Protein AF-A0A3D0ZPQ3-F1 (afdb_monomer)

Secondary structure (DSSP, 8-state):
--HHHHHHHHHHHHHHHHHHHHHHHHHHHHHHHHHHHHHHS--PPPBPHHHHHIIIIIS--HHHHHHHHHHHHHTSSPPBPHHHHHHHHTT-S---HHHHHHHHHHHHHHT-HHHHHHH-TTHHHHHHHHHTT--TT----

Nearest PDB structures (foldseek):
  6een-assembly1_D  TM=3.463E-01  e=1.457E+00  Zea mays
  6een-assembly1_C  TM=3.464E-01  e=1.828E+00  Zea mays
  6een-assembly1_A  TM=3.439E-01  e=2.167E+00  Zea mays
  5l0y-assembly6_F  TM=3.468E-01  e=6.371E+00  Thermochaetoides thermophila DSM 1495
  5l0y-assembly4_D  TM=3.360E-01  e=6.020E+00  Thermochaetoides thermophila DSM 1495

Mean predicted aligned error: 12.78 Å

Sequence (141 aa):
MTNSEVSQKEMAMETWLVALISLLIGSVVGATTTYFFMLKNPKKPPMSYDEYRRIFRDSRNSTLIIGSLKAMGKGDLSYPRWRDVLRLYKNSDAISPIEYYGIWIIARRFKKEKEVLQRFPNCQEIYKRIIKGEPPNKTRE

pLDDT: mean 80.27, std 12.72, range [35.94, 94.75]

Foldseek 3Di:
DDPVVVVVVVVVVVVVVVVVVVVVVVVVVVVVVVVVVCVVCVPDDADDLVRCCVQQPVVPDLCSLVVQLVCCVVVVHHHHDPVSLCVNCVPDPDHFLSSLLSSCSSCVVVVNNVVCCVVPVCSVVSNVCVVVVHDRHDDDD

Radius of gyration: 27.01 Å; Cα contacts (8 Å, |Δi|>4): 89; chains: 1; bounding box: 72×40×64 Å

Organism: NCBI:txid2053526

Structure (mmCIF, N/CA/C/O backbone):
data_AF-A0A3D0ZPQ3-F1
#
_entry.id   AF-A0A3D0ZPQ3-F1
#
loop_
_atom_site.group_PDB
_atom_site.id
_atom_site.type_symbol
_atom_site.label_atom_id
_atom_site.label_alt_id
_atom_site.label_comp_id
_atom_site.label_asym_id
_atom_site.label_entity_id
_atom_site.label_seq_id
_atom_site.pdbx_PDB_ins_code
_atom_site.Cartn_x
_atom_site.Cartn_y
_atom_site.Cartn_z
_atom_site.occupancy
_atom_site.B_iso_or_equiv
_atom_site.auth_seq_id
_atom_site.auth_comp_id
_atom_site.auth_asym_id
_atom_site.auth_atom_id
_atom_site.pdbx_PDB_model_num
ATOM 1 N N . MET A 1 1 ? 52.733 29.069 -42.449 1.00 52.97 1 MET A N 1
ATOM 2 C CA . MET A 1 1 ? 52.077 28.145 -41.503 1.00 52.97 1 MET A CA 1
ATOM 3 C C . MET A 1 1 ? 53.154 27.227 -40.975 1.00 52.97 1 MET A C 1
ATOM 5 O O . MET A 1 1 ? 53.771 26.521 -41.762 1.00 52.97 1 MET A O 1
ATOM 9 N N . THR A 1 2 ? 53.501 27.371 -39.702 1.00 50.69 2 THR A N 1
ATOM 10 C CA . THR A 1 2 ? 54.597 26.629 -39.064 1.00 50.69 2 THR A CA 1
ATOM 11 C C . THR A 1 2 ? 54.122 25.227 -38.681 1.00 50.69 2 THR A C 1
ATOM 13 O O . THR A 1 2 ? 52.954 25.036 -38.347 1.00 50.69 2 THR A O 1
ATOM 16 N N . ASN A 1 3 ? 55.023 24.240 -38.710 1.00 58.81 3 ASN A N 1
ATOM 17 C CA . ASN A 1 3 ? 54.731 22.829 -38.394 1.00 58.81 3 ASN A CA 1
ATOM 18 C C . ASN A 1 3 ? 54.007 22.634 -37.042 1.00 58.81 3 ASN A C 1
ATOM 20 O O . ASN A 1 3 ? 53.276 21.664 -36.856 1.00 58.81 3 ASN A O 1
ATOM 24 N N . SER A 1 4 ? 54.150 23.589 -36.122 1.00 59.31 4 SER A N 1
ATOM 25 C CA . SER A 1 4 ? 53.482 23.634 -34.821 1.00 59.31 4 SER A CA 1
ATOM 26 C C . SER A 1 4 ? 51.955 23.808 -34.906 1.00 59.31 4 SER A C 1
ATOM 28 O O . SER A 1 4 ? 51.232 23.224 -34.104 1.00 59.31 4 SER A O 1
ATOM 30 N N . GLU A 1 5 ? 51.444 24.572 -35.882 1.00 57.09 5 GLU A N 1
ATOM 31 C CA . GLU A 1 5 ? 49.999 24.813 -36.058 1.00 57.09 5 GLU A CA 1
ATOM 32 C C . GLU A 1 5 ? 49.279 23.605 -36.673 1.00 57.09 5 GLU A C 1
ATOM 34 O O . GLU A 1 5 ? 48.112 23.350 -36.371 1.00 57.09 5 GLU A O 1
ATOM 39 N N . VAL A 1 6 ? 49.975 22.851 -37.530 1.00 61.56 6 VAL A N 1
ATOM 40 C CA . VAL A 1 6 ? 49.463 21.606 -38.126 1.00 61.56 6 VAL A CA 1
ATOM 41 C C . VAL A 1 6 ? 49.390 20.514 -37.057 1.00 61.56 6 VAL A C 1
ATOM 43 O O . VAL A 1 6 ? 48.335 19.911 -36.877 1.00 61.56 6 VAL A O 1
ATOM 46 N N . SER A 1 7 ? 50.446 20.367 -36.249 1.00 60.12 7 SER A N 1
ATOM 47 C CA . SER A 1 7 ? 50.496 19.402 -35.143 1.00 60.12 7 SER A CA 1
ATOM 48 C C . SER A 1 7 ? 49.435 19.666 -34.060 1.00 60.12 7 SER A C 1
ATOM 50 O O . SER A 1 7 ? 48.812 18.729 -33.563 1.00 60.12 7 SER A O 1
ATOM 52 N N . GLN A 1 8 ? 49.142 20.932 -33.728 1.00 62.44 8 GLN A N 1
ATOM 53 C CA . GLN A 1 8 ? 48.047 21.259 -32.801 1.00 62.44 8 GLN A CA 1
ATOM 54 C C . GLN A 1 8 ? 46.658 20.912 -33.355 1.00 62.44 8 GLN A C 1
ATOM 56 O O . GLN A 1 8 ? 45.795 20.472 -32.593 1.00 62.44 8 GLN A O 1
ATOM 61 N N . LYS A 1 9 ? 46.424 21.094 -34.661 1.00 64.06 9 LYS A N 1
ATOM 62 C CA . LYS A 1 9 ? 45.147 20.730 -35.297 1.00 64.06 9 LYS A CA 1
ATOM 63 C C . LYS A 1 9 ? 44.952 19.217 -35.367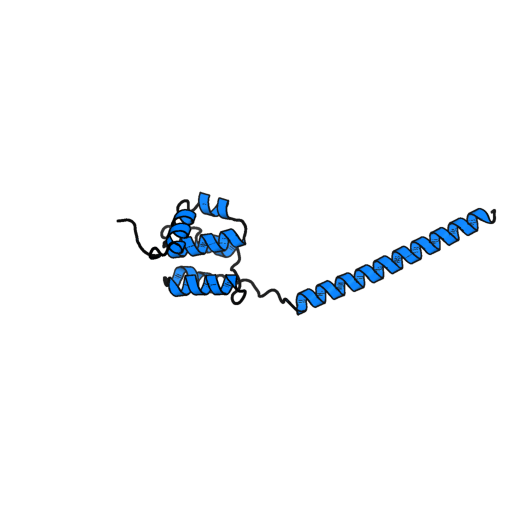 1.00 64.06 9 LYS A C 1
ATOM 65 O 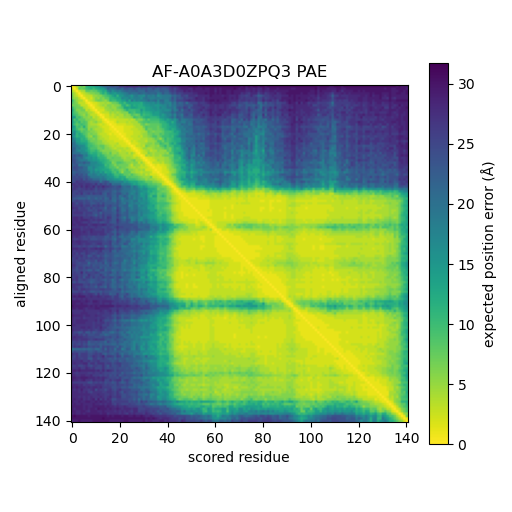O . LYS A 1 9 ? 43.838 18.756 -35.132 1.00 64.06 9 LYS A O 1
ATOM 70 N N . GLU A 1 10 ? 46.015 18.461 -35.626 1.00 65.44 10 GLU A N 1
ATOM 71 C CA . GLU A 1 10 ? 45.988 16.993 -35.634 1.00 65.44 10 GLU A CA 1
ATOM 72 C C . GLU A 1 10 ? 45.709 16.428 -34.235 1.00 65.44 10 GLU A C 1
ATOM 74 O O . GLU A 1 10 ? 44.758 15.666 -34.071 1.00 65.44 10 GLU A O 1
ATOM 79 N N . MET A 1 11 ? 46.415 16.900 -33.198 1.00 65.62 11 MET A N 1
ATOM 80 C CA . MET A 1 11 ? 46.151 16.484 -31.810 1.00 65.62 11 MET A CA 1
ATOM 81 C C . MET A 1 11 ? 44.730 16.840 -31.344 1.00 65.62 11 MET A C 1
ATOM 83 O O . MET A 1 11 ? 44.083 16.067 -30.630 1.00 65.62 11 MET A O 1
ATOM 87 N N . ALA A 1 12 ? 44.208 18.002 -31.754 1.00 70.19 12 ALA A N 1
ATOM 88 C CA . ALA A 1 12 ? 42.832 18.386 -31.453 1.00 70.19 12 ALA A CA 1
ATOM 89 C C . ALA A 1 12 ? 41.822 17.469 -32.165 1.00 70.19 12 ALA A C 1
ATOM 91 O O . ALA A 1 12 ? 40.856 17.027 -31.544 1.00 70.19 12 ALA A O 1
ATOM 92 N N . MET A 1 13 ? 42.052 17.148 -33.442 1.00 74.06 13 MET A N 1
ATOM 93 C CA . MET A 1 13 ? 41.195 16.261 -34.233 1.00 74.06 13 MET A CA 1
ATOM 94 C C . MET A 1 13 ? 41.161 14.835 -33.664 1.00 74.06 13 MET A C 1
ATOM 96 O O . MET A 1 13 ? 40.080 14.257 -33.551 1.00 74.06 13 MET A O 1
ATOM 100 N N . GLU A 1 14 ? 42.302 14.299 -33.223 1.00 73.88 14 GLU A N 1
ATOM 101 C CA . GLU A 1 14 ? 42.376 12.998 -32.546 1.00 73.88 14 GLU A CA 1
ATOM 102 C C . GLU A 1 14 ? 41.619 12.997 -31.212 1.00 73.88 14 GLU A C 1
ATOM 104 O O . GLU A 1 14 ? 40.850 12.077 -30.927 1.00 73.88 14 GLU A O 1
ATOM 109 N N . THR A 1 15 ? 41.754 14.067 -30.423 1.00 76.06 15 THR A N 1
ATOM 110 C CA . THR A 1 15 ? 41.055 14.206 -29.135 1.00 76.06 15 THR A CA 1
ATOM 111 C C . THR A 1 15 ? 39.533 14.236 -29.317 1.00 76.06 15 THR A C 1
ATOM 113 O O . THR A 1 15 ? 38.799 13.567 -28.585 1.00 76.06 15 THR A O 1
ATOM 116 N N . TRP A 1 16 ? 39.042 14.963 -30.326 1.00 77.88 16 TRP A N 1
ATOM 117 C CA . TRP A 1 16 ? 37.616 14.996 -30.658 1.00 77.88 16 TRP A CA 1
ATOM 118 C C . TRP A 1 16 ? 37.102 13.643 -31.151 1.00 77.88 16 TRP A C 1
ATOM 120 O O . TRP A 1 16 ? 36.005 13.237 -30.765 1.00 77.88 16 TRP A O 1
ATOM 130 N N . LEU A 1 17 ? 37.892 12.917 -31.946 1.00 78.69 17 LEU A N 1
ATOM 131 C CA . LEU A 1 17 ? 37.530 11.587 -32.437 1.00 78.69 17 LEU A CA 1
ATOM 132 C C . LEU A 1 17 ? 37.380 10.583 -31.281 1.00 78.69 17 LEU A C 1
ATOM 134 O O . LEU A 1 17 ? 36.388 9.857 -31.209 1.00 78.69 17 LEU A O 1
ATOM 138 N N . VAL A 1 18 ? 38.325 10.588 -30.335 1.00 78.06 18 VAL A N 1
ATOM 139 C CA . VAL A 1 18 ? 38.298 9.722 -29.145 1.00 78.06 18 VAL A CA 1
ATOM 140 C C . VAL A 1 18 ? 37.107 10.050 -28.242 1.00 78.06 18 VAL A C 1
ATOM 142 O O . VAL A 1 18 ? 36.443 9.135 -27.743 1.00 78.06 18 VAL A O 1
ATOM 145 N N . ALA A 1 19 ? 36.778 11.333 -28.067 1.00 74.19 19 ALA A N 1
ATOM 146 C CA . ALA A 1 19 ? 35.599 11.752 -27.311 1.00 74.19 19 ALA A CA 1
ATOM 147 C C . ALA A 1 19 ? 34.297 11.250 -27.959 1.00 74.19 19 ALA A C 1
ATOM 149 O O . ALA A 1 19 ? 33.406 10.755 -27.267 1.00 74.19 19 ALA A O 1
ATOM 150 N N . LEU A 1 20 ? 34.206 11.312 -29.290 1.00 78.25 20 LEU A N 1
ATOM 151 C CA . LEU A 1 20 ? 33.031 10.882 -30.049 1.00 78.25 20 LEU A CA 1
ATOM 152 C C . LEU A 1 20 ? 32.843 9.358 -29.998 1.00 78.25 20 LEU A C 1
ATOM 154 O O . LEU A 1 20 ? 31.734 8.876 -29.765 1.00 78.25 20 LEU A O 1
ATOM 158 N N . ILE A 1 21 ? 33.935 8.597 -30.118 1.00 79.88 21 ILE A N 1
ATOM 159 C CA . ILE A 1 21 ? 33.936 7.134 -29.964 1.00 79.88 21 ILE A CA 1
ATOM 160 C C . ILE A 1 21 ? 33.533 6.741 -28.537 1.00 79.88 21 ILE A C 1
ATOM 162 O O . ILE A 1 21 ? 32.682 5.872 -28.350 1.00 79.88 21 ILE A O 1
ATOM 166 N N . SER A 1 22 ? 34.080 7.416 -27.524 1.00 72.06 22 SER A N 1
ATOM 167 C CA . SER A 1 22 ? 33.750 7.152 -26.116 1.00 72.06 22 SER A CA 1
ATOM 168 C C . SER A 1 22 ? 32.274 7.424 -25.812 1.00 72.06 22 SER A C 1
ATOM 170 O O . SER A 1 22 ? 31.635 6.661 -25.085 1.00 72.06 22 SER A O 1
ATOM 172 N N . LEU A 1 23 ? 31.703 8.472 -26.411 1.00 71.81 23 LEU A N 1
ATOM 173 C CA . LEU A 1 23 ? 30.294 8.826 -26.259 1.00 71.81 23 LEU A CA 1
ATOM 174 C C . LEU A 1 23 ? 29.372 7.800 -26.935 1.00 71.81 23 LEU A C 1
ATOM 176 O O . LEU A 1 23 ? 28.357 7.408 -26.354 1.00 71.81 23 LEU A O 1
ATOM 180 N N . LEU A 1 24 ? 29.748 7.297 -28.114 1.00 74.12 24 LEU A N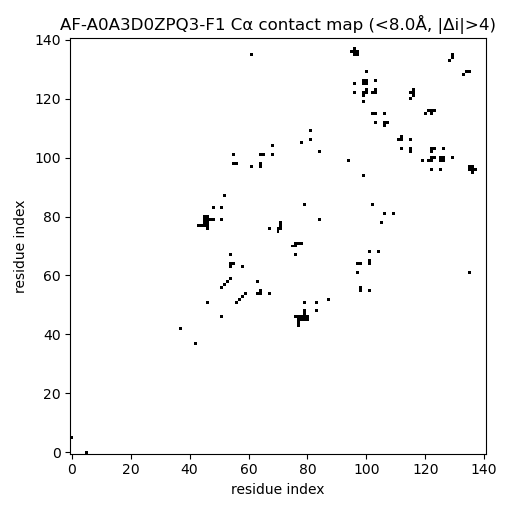 1
ATOM 181 C CA . LEU A 1 24 ? 29.024 6.224 -28.802 1.00 74.12 24 LEU A CA 1
ATOM 182 C C . LEU A 1 24 ? 29.062 4.910 -28.010 1.00 74.12 24 LEU A C 1
ATOM 184 O O . LEU A 1 24 ? 28.017 4.294 -27.801 1.00 74.12 24 LEU A O 1
ATOM 188 N N . ILE A 1 25 ? 30.230 4.515 -27.496 1.00 76.06 25 ILE A N 1
ATOM 189 C CA . ILE A 1 25 ? 30.371 3.308 -26.667 1.00 76.06 25 ILE A CA 1
ATOM 190 C C . ILE A 1 25 ? 29.554 3.449 -25.376 1.00 76.06 25 ILE A C 1
ATOM 192 O O . ILE A 1 25 ? 28.788 2.547 -25.035 1.00 76.06 25 ILE A O 1
ATOM 196 N N . GLY A 1 26 ? 29.637 4.595 -24.692 1.00 68.56 26 GLY A N 1
ATOM 197 C CA . GLY A 1 26 ? 28.839 4.874 -23.494 1.00 68.56 26 GLY A CA 1
ATOM 198 C C . GLY A 1 26 ? 27.329 4.806 -23.750 1.00 68.56 26 GLY A C 1
ATOM 199 O O . GLY A 1 26 ? 26.586 4.250 -22.939 1.00 68.56 26 GLY A O 1
ATOM 200 N N . SER A 1 27 ? 26.879 5.287 -24.911 1.00 68.00 27 SER A N 1
ATOM 201 C CA . SER A 1 27 ? 25.472 5.229 -25.330 1.00 68.00 27 SER A CA 1
ATOM 202 C C . SER A 1 27 ? 24.995 3.792 -25.558 1.00 68.00 27 SER A C 1
ATOM 204 O O . SER A 1 27 ? 23.925 3.408 -25.083 1.00 68.00 27 SER A O 1
ATOM 206 N N . VAL A 1 28 ? 25.803 2.971 -26.236 1.00 75.38 28 VAL A N 1
ATOM 207 C CA . VAL A 1 28 ? 25.483 1.560 -26.508 1.00 75.38 28 VAL A CA 1
ATOM 208 C C . VAL A 1 28 ? 25.457 0.742 -25.217 1.00 75.38 28 VAL A C 1
ATOM 210 O O . VAL A 1 28 ? 24.519 -0.031 -25.001 1.00 75.38 28 VAL A O 1
ATOM 213 N N . VAL A 1 29 ? 26.435 0.942 -24.327 1.00 75.06 29 VAL A N 1
ATOM 214 C CA . VAL A 1 29 ? 26.502 0.260 -23.023 1.00 75.06 29 VAL A CA 1
ATOM 215 C C . VAL A 1 29 ? 25.337 0.680 -22.119 1.00 75.06 29 VAL A C 1
ATOM 217 O O . VAL A 1 29 ? 24.708 -0.177 -21.497 1.00 75.06 29 VAL A O 1
ATOM 220 N N . GLY A 1 30 ? 24.989 1.971 -22.083 1.00 68.25 30 GLY A N 1
ATOM 221 C CA . GLY A 1 30 ? 23.840 2.491 -21.331 1.00 68.25 30 GLY A CA 1
ATOM 222 C C . GLY A 1 30 ? 22.494 1.959 -21.838 1.00 68.25 30 GLY A C 1
ATOM 223 O O . GLY A 1 30 ? 21.622 1.589 -21.045 1.00 68.25 30 GLY A O 1
ATOM 224 N N . ALA A 1 31 ? 22.329 1.853 -23.159 1.00 70.94 31 ALA A N 1
ATOM 225 C CA . ALA A 1 31 ? 21.120 1.308 -23.773 1.00 70.94 31 ALA A CA 1
ATOM 226 C C . ALA A 1 31 ? 20.969 -0.198 -23.505 1.00 70.94 31 ALA A C 1
ATOM 228 O O . ALA A 1 31 ? 19.891 -0.647 -23.109 1.00 70.94 31 ALA A O 1
ATOM 229 N N . THR A 1 32 ? 22.046 -0.978 -23.643 1.00 69.00 32 THR A N 1
ATOM 230 C CA . THR A 1 32 ? 22.015 -2.425 -23.363 1.00 69.00 32 THR A CA 1
ATOM 231 C C . THR A 1 32 ? 21.780 -2.725 -21.887 1.00 69.00 32 THR A C 1
ATOM 233 O O . THR A 1 32 ? 20.943 -3.571 -21.578 1.00 69.00 32 THR A O 1
ATOM 236 N N . THR A 1 33 ? 22.426 -2.018 -20.955 1.00 67.94 33 THR A N 1
ATOM 237 C CA . THR A 1 33 ? 22.156 -2.203 -19.514 1.00 67.94 33 THR A CA 1
ATOM 238 C C . THR A 1 33 ? 20.719 -1.843 -19.141 1.00 67.94 33 THR A C 1
ATOM 240 O O . THR A 1 33 ? 20.076 -2.600 -18.413 1.00 67.94 33 THR A O 1
ATOM 243 N N . THR A 1 34 ? 20.173 -0.752 -19.686 1.00 68.88 34 THR A N 1
ATOM 244 C CA . THR A 1 34 ? 18.766 -0.368 -19.471 1.00 68.88 34 THR A CA 1
ATOM 245 C C . THR A 1 34 ? 17.803 -1.417 -20.033 1.00 68.88 34 THR A C 1
ATOM 247 O O . THR A 1 34 ? 16.842 -1.797 -19.362 1.00 68.88 34 THR A O 1
ATOM 250 N N . TYR A 1 35 ? 18.084 -1.941 -21.229 1.00 70.38 35 TYR A N 1
ATOM 251 C CA . TYR A 1 35 ? 17.287 -2.985 -21.872 1.00 70.38 35 TYR A CA 1
ATOM 252 C C . TYR A 1 35 ? 17.318 -4.307 -21.090 1.00 70.38 35 TYR A C 1
ATOM 254 O O . TYR A 1 35 ? 16.268 -4.873 -20.788 1.00 70.38 35 TYR A O 1
ATOM 262 N N . PHE A 1 36 ? 18.500 -4.765 -20.664 1.00 66.81 36 PHE A N 1
ATOM 263 C CA . PHE A 1 36 ? 18.634 -5.954 -19.815 1.00 66.81 36 PHE A CA 1
ATOM 264 C C . PHE A 1 36 ? 17.950 -5.780 -18.456 1.00 66.81 36 PHE A C 1
ATOM 266 O O . PHE A 1 36 ? 17.350 -6.727 -17.946 1.00 66.81 36 PHE A O 1
ATOM 273 N N . PHE A 1 37 ? 17.997 -4.581 -17.874 1.00 65.06 37 PHE A N 1
ATOM 274 C CA . PHE A 1 37 ? 17.291 -4.277 -16.634 1.00 65.06 37 PHE A CA 1
ATOM 275 C C . PHE A 1 37 ? 15.767 -4.329 -16.818 1.00 65.06 37 PHE A C 1
ATOM 277 O O . PHE A 1 37 ? 15.071 -4.912 -15.988 1.00 65.06 37 PHE A O 1
ATOM 284 N N . MET A 1 38 ? 15.248 -3.783 -17.922 1.00 63.75 38 MET A N 1
ATOM 285 C CA . MET A 1 38 ? 13.825 -3.858 -18.268 1.00 63.75 38 MET A CA 1
ATOM 286 C C . MET A 1 38 ? 13.356 -5.289 -18.563 1.00 63.75 38 MET A C 1
ATOM 288 O O . MET A 1 38 ? 12.255 -5.648 -18.155 1.00 63.75 38 MET A O 1
ATOM 292 N N . LEU A 1 39 ? 14.183 -6.113 -19.217 1.00 66.94 39 LEU A N 1
ATOM 293 C CA . LEU A 1 39 ? 13.873 -7.520 -19.495 1.00 66.94 39 LEU A CA 1
ATOM 294 C C . LEU A 1 39 ? 13.915 -8.402 -18.243 1.00 66.94 39 LEU A C 1
ATOM 296 O O . LEU A 1 39 ? 13.071 -9.280 -18.091 1.00 66.94 39 LEU A O 1
ATOM 300 N N . LYS A 1 40 ? 14.885 -8.188 -17.342 1.00 58.22 40 LYS A N 1
ATOM 301 C CA . LYS A 1 40 ? 14.995 -8.970 -16.098 1.00 58.22 40 LYS A CA 1
ATOM 302 C C . LYS A 1 40 ? 13.982 -8.549 -15.035 1.00 58.22 40 LYS A C 1
ATOM 304 O O . LYS A 1 40 ? 13.574 -9.383 -14.237 1.00 58.22 40 LYS A O 1
ATOM 309 N N . ASN A 1 41 ? 13.567 -7.282 -15.033 1.00 55.41 41 ASN A N 1
ATOM 310 C CA . ASN A 1 41 ? 12.565 -6.740 -14.119 1.00 55.41 41 ASN A CA 1
ATOM 311 C C . ASN A 1 41 ? 11.459 -6.024 -14.904 1.00 55.41 41 ASN A C 1
ATOM 313 O O . ASN A 1 41 ? 11.368 -4.789 -14.842 1.00 55.41 41 ASN A O 1
ATOM 317 N N . PRO A 1 42 ? 10.598 -6.762 -15.632 1.00 57.38 42 PRO A N 1
ATOM 318 C CA . PRO A 1 42 ? 9.430 -6.154 -16.242 1.00 57.38 42 PRO A CA 1
ATOM 319 C C . PRO A 1 42 ? 8.614 -5.519 -15.117 1.00 57.38 42 PRO A C 1
ATOM 321 O O . PRO A 1 42 ? 8.161 -6.195 -14.190 1.00 57.38 42 PRO A O 1
ATOM 324 N N . LYS A 1 43 ? 8.472 -4.189 -15.150 1.00 64.38 43 LYS A N 1
ATOM 325 C CA . LYS A 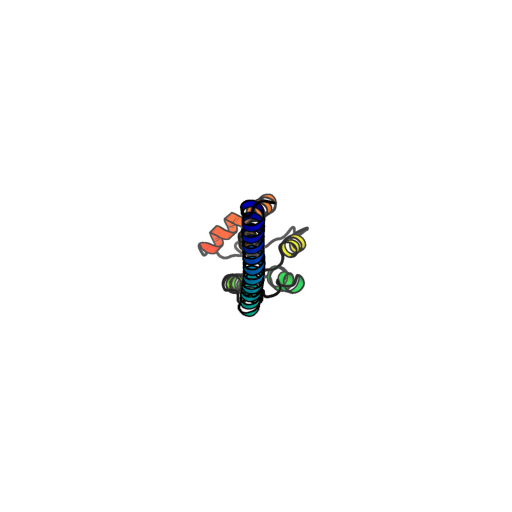1 43 ? 7.632 -3.474 -14.189 1.00 64.38 43 LYS A CA 1
ATOM 326 C C . LYS A 1 43 ? 6.216 -4.008 -14.362 1.00 64.38 43 LYS A C 1
ATOM 328 O O . LYS A 1 43 ? 5.549 -3.649 -15.332 1.00 64.38 43 LYS A O 1
ATOM 333 N N . LYS A 1 44 ? 5.763 -4.866 -13.439 1.00 70.75 44 LYS A N 1
ATOM 334 C CA . LYS A 1 44 ? 4.365 -5.298 -13.405 1.00 70.75 44 LYS A CA 1
ATOM 335 C C . LYS A 1 44 ? 3.492 -4.038 -13.442 1.00 70.75 44 LYS A C 1
ATOM 337 O O . LYS A 1 44 ? 3.793 -3.078 -12.719 1.00 70.75 44 LYS A O 1
ATOM 342 N N . PRO A 1 45 ? 2.448 -4.000 -14.285 1.00 81.38 45 PRO A N 1
ATOM 343 C CA . PRO A 1 45 ? 1.557 -2.855 -14.320 1.00 81.38 45 PRO A CA 1
ATOM 344 C C . PRO A 1 45 ? 0.959 -2.636 -12.922 1.00 81.38 45 PRO A C 1
ATOM 346 O O . PRO A 1 45 ? 0.776 -3.605 -12.175 1.00 81.38 45 PRO A O 1
ATOM 349 N N . PRO A 1 46 ? 0.687 -1.380 -12.529 1.00 87.88 46 PRO A N 1
ATOM 350 C CA . PRO A 1 46 ? 0.018 -1.107 -11.266 1.00 87.88 46 PRO A CA 1
ATOM 351 C C . PRO A 1 46 ? -1.353 -1.786 -11.244 1.00 87.88 46 PRO A C 1
ATOM 353 O O . PRO A 1 46 ? -1.998 -1.918 -12.286 1.00 87.88 46 PRO A O 1
ATOM 356 N N . MET A 1 47 ? -1.792 -2.178 -10.050 1.00 93.06 47 MET A N 1
ATOM 357 C CA . MET A 1 47 ? -3.122 -2.749 -9.837 1.00 93.06 47 MET A CA 1
ATOM 358 C C . MET A 1 47 ? -4.203 -1.791 -10.356 1.00 93.06 47 MET A C 1
ATOM 360 O O . MET A 1 47 ? -4.097 -0.572 -10.181 1.00 93.06 47 MET A O 1
ATOM 364 N N . SER A 1 48 ? -5.235 -2.348 -10.994 1.00 93.81 48 SER A N 1
ATOM 365 C CA . SER A 1 48 ? -6.360 -1.565 -11.514 1.00 93.81 48 SER A CA 1
ATOM 366 C C . SER A 1 48 ? -7.216 -0.978 -10.384 1.00 93.81 48 SER A C 1
ATOM 368 O O . SER A 1 48 ? -7.249 -1.503 -9.270 1.00 93.81 48 SER A O 1
ATOM 370 N N . TYR A 1 49 ? -7.943 0.107 -10.670 1.00 93.31 49 TYR A N 1
ATOM 371 C CA . TYR A 1 49 ? -8.858 0.712 -9.696 1.00 93.31 49 TYR A CA 1
ATOM 372 C C . TYR A 1 49 ? -9.937 -0.274 -9.226 1.00 93.31 49 TYR A C 1
ATOM 374 O O . TYR A 1 49 ? -10.218 -0.334 -8.030 1.00 93.31 49 TYR A O 1
ATOM 382 N N . ASP A 1 50 ? -10.508 -1.062 -10.139 1.00 94.75 50 ASP A N 1
ATOM 383 C CA . ASP A 1 50 ? -11.593 -1.995 -9.820 1.00 94.75 50 ASP A CA 1
ATOM 384 C C . ASP A 1 50 ? -11.100 -3.156 -8.956 1.00 94.75 50 ASP A C 1
ATOM 386 O O . ASP A 1 50 ? -11.748 -3.527 -7.979 1.00 94.75 50 ASP A O 1
ATOM 390 N N . GLU A 1 51 ? -9.910 -3.684 -9.247 1.00 93.88 51 GLU A N 1
ATOM 391 C CA . GLU A 1 51 ? -9.285 -4.714 -8.418 1.00 93.88 51 GLU A CA 1
ATOM 392 C C . GLU A 1 51 ? -8.953 -4.187 -7.019 1.00 93.88 51 GLU A C 1
ATOM 394 O O . GLU A 1 51 ? -9.246 -4.846 -6.018 1.00 93.88 51 GLU A O 1
ATOM 399 N N . TYR A 1 52 ? -8.407 -2.972 -6.944 1.00 94.06 52 TYR A N 1
ATOM 400 C CA . TYR A 1 52 ? -8.115 -2.313 -5.680 1.00 94.06 52 TYR A CA 1
ATOM 401 C C . TYR A 1 52 ? -9.383 -2.084 -4.851 1.00 94.06 52 TYR A C 1
ATOM 403 O O . TYR A 1 52 ? -9.433 -2.460 -3.679 1.00 94.06 52 TYR A O 1
ATOM 411 N N . ARG A 1 53 ? -10.435 -1.529 -5.462 1.00 93.62 53 ARG A N 1
ATOM 412 C CA . ARG A 1 53 ? -11.739 -1.332 -4.822 1.00 93.62 53 ARG A CA 1
ATOM 413 C C . ARG A 1 53 ? -12.315 -2.660 -4.329 1.00 93.62 53 ARG A C 1
ATOM 415 O O . ARG A 1 53 ? -12.725 -2.745 -3.174 1.00 93.62 53 ARG A O 1
ATOM 422 N N . ARG A 1 54 ? -12.284 -3.705 -5.159 1.00 94.25 54 ARG A N 1
ATOM 423 C CA . ARG A 1 54 ? -12.792 -5.033 -4.803 1.00 94.25 54 ARG A CA 1
ATOM 424 C C . ARG A 1 54 ? -12.099 -5.588 -3.558 1.00 94.25 54 ARG A C 1
ATOM 426 O O . ARG A 1 54 ? -12.767 -6.076 -2.652 1.00 94.25 54 ARG A O 1
ATOM 433 N N . ILE A 1 55 ? -10.769 -5.507 -3.503 1.00 92.88 55 ILE A N 1
ATOM 434 C CA . ILE A 1 55 ? -9.976 -6.046 -2.390 1.00 92.88 55 ILE A CA 1
ATOM 435 C C . ILE A 1 55 ? -10.159 -5.210 -1.122 1.00 92.88 55 ILE A C 1
ATOM 437 O O . ILE A 1 55 ? -10.425 -5.772 -0.063 1.00 92.88 55 ILE A O 1
ATOM 441 N N . PHE A 1 56 ? -10.010 -3.888 -1.215 1.00 91.31 56 PHE A N 1
ATOM 442 C CA . PHE A 1 56 ? -9.875 -3.027 -0.038 1.00 91.31 56 PHE A CA 1
ATOM 443 C C . PHE A 1 56 ? -11.194 -2.437 0.461 1.00 91.31 56 PHE A C 1
ATOM 445 O O . PHE A 1 56 ? -11.286 -2.142 1.643 1.00 91.31 56 PHE A O 1
ATOM 452 N N . ARG A 1 57 ? -12.215 -2.295 -0.393 1.00 88.06 57 ARG A N 1
ATOM 453 C CA . ARG A 1 57 ? -13.516 -1.701 -0.035 1.00 88.06 57 ARG A CA 1
ATOM 454 C C . ARG A 1 57 ? -14.622 -2.747 0.013 1.00 88.06 57 ARG A C 1
ATOM 456 O O . ARG A 1 57 ? -15.291 -2.909 1.030 1.00 88.06 57 ARG A O 1
ATOM 463 N N . ASP A 1 58 ? -14.813 -3.454 -1.097 1.00 89.00 58 ASP A N 1
ATOM 464 C CA . ASP A 1 58 ? -16.020 -4.258 -1.295 1.00 89.00 58 ASP A CA 1
ATOM 465 C C . ASP A 1 58 ? -15.933 -5.607 -0.559 1.00 89.00 58 ASP A C 1
ATOM 467 O O . ASP A 1 58 ? -16.947 -6.106 -0.078 1.00 89.00 58 ASP A O 1
ATOM 471 N N . SER A 1 59 ? -14.729 -6.177 -0.403 1.00 83.12 59 SER A N 1
ATOM 472 C CA . SER A 1 59 ? -14.551 -7.480 0.256 1.00 83.12 59 SER A CA 1
ATOM 473 C C . SER A 1 59 ? -14.904 -7.481 1.744 1.00 83.12 59 SER A C 1
ATOM 475 O O . SER A 1 59 ? -15.281 -8.526 2.272 1.00 83.12 59 SER A O 1
ATOM 477 N N . ARG A 1 60 ? -14.703 -6.342 2.431 1.00 79.00 60 ARG A N 1
ATOM 478 C CA . ARG A 1 60 ? -14.762 -6.186 3.901 1.00 79.00 60 ARG A CA 1
ATOM 479 C C . ARG A 1 60 ? -14.032 -7.293 4.686 1.00 79.00 60 ARG A C 1
ATOM 481 O O . ARG A 1 60 ? -14.299 -7.504 5.867 1.00 79.00 60 ARG A O 1
ATOM 488 N N . ASN A 1 61 ? -13.110 -8.007 4.039 1.00 85.44 61 ASN A N 1
ATOM 489 C CA . ASN A 1 61 ? -12.473 -9.200 4.573 1.00 85.44 61 ASN A CA 1
ATOM 490 C C . ASN A 1 61 ? -11.042 -8.865 4.986 1.00 85.44 61 ASN A C 1
ATOM 492 O O . ASN A 1 61 ? -10.158 -8.669 4.147 1.00 85.44 61 ASN A O 1
ATOM 496 N N . SER A 1 62 ? -10.805 -8.840 6.297 1.00 86.44 62 SER A N 1
ATOM 497 C CA . SER A 1 62 ? -9.505 -8.455 6.837 1.00 86.44 62 SER A CA 1
ATOM 498 C C . SER A 1 62 ? -8.377 -9.397 6.423 1.00 86.44 62 SER A C 1
ATOM 500 O O . SER A 1 62 ? -7.269 -8.937 6.154 1.00 86.44 62 SER A O 1
ATOM 502 N N . THR A 1 63 ? -8.656 -10.695 6.289 1.00 89.19 63 THR A N 1
ATOM 503 C CA . THR A 1 63 ? -7.680 -11.692 5.824 1.00 89.19 63 THR A CA 1
ATOM 504 C C . THR A 1 63 ? -7.271 -11.428 4.380 1.00 89.19 63 THR A C 1
ATOM 506 O O . THR A 1 63 ? -6.083 -11.485 4.062 1.00 89.19 63 THR A O 1
ATOM 509 N N . LEU A 1 64 ? -8.228 -11.080 3.512 1.00 91.62 64 LEU A N 1
ATOM 510 C CA . LEU A 1 64 ? -7.940 -10.751 2.115 1.00 91.62 64 LEU A CA 1
ATOM 511 C C . LEU A 1 64 ? -7.097 -9.477 2.003 1.00 91.62 64 LEU A C 1
ATOM 513 O O . LEU A 1 64 ? -6.133 -9.452 1.237 1.00 91.62 64 LEU A O 1
ATOM 517 N N . ILE A 1 65 ? -7.420 -8.441 2.781 1.00 91.75 65 ILE A N 1
ATOM 518 C CA . ILE A 1 65 ? -6.667 -7.180 2.781 1.00 91.75 65 ILE A CA 1
ATOM 519 C C . ILE A 1 65 ? -5.232 -7.411 3.271 1.00 91.75 65 ILE A C 1
ATOM 521 O O . ILE A 1 65 ? -4.281 -7.029 2.589 1.00 91.75 65 ILE A O 1
ATOM 525 N N . ILE A 1 66 ? -5.053 -8.094 4.407 1.00 90.50 66 ILE A N 1
ATOM 526 C CA . ILE A 1 66 ? -3.724 -8.409 4.959 1.00 90.50 66 ILE A CA 1
ATOM 527 C C . ILE A 1 66 ? -2.929 -9.287 3.988 1.00 90.50 66 ILE A C 1
ATOM 529 O O . ILE A 1 66 ? -1.759 -9.007 3.719 1.00 90.50 66 ILE A O 1
ATOM 533 N N . GLY A 1 67 ? -3.557 -10.328 3.433 1.00 92.31 67 GLY A N 1
ATOM 534 C CA . GLY A 1 67 ? -2.937 -11.221 2.458 1.00 92.31 67 GLY A CA 1
ATOM 535 C C . GLY A 1 67 ? -2.466 -10.474 1.211 1.00 92.31 67 GLY A C 1
ATOM 536 O O . GLY A 1 67 ? -1.322 -10.640 0.789 1.00 92.31 67 GLY A O 1
ATOM 537 N N . SER A 1 68 ? -3.304 -9.578 0.686 1.00 94.19 68 SER A N 1
ATOM 538 C CA . SER A 1 68 ? -2.979 -8.748 -0.479 1.00 94.19 68 SER A CA 1
ATOM 539 C C . SER A 1 68 ? -1.829 -7.784 -0.187 1.00 94.19 68 SER A C 1
ATOM 541 O O . SER A 1 68 ? -0.893 -7.687 -0.975 1.00 94.19 68 SER A O 1
ATOM 543 N N . LEU A 1 69 ? -1.829 -7.123 0.975 1.00 92.88 69 LEU A N 1
ATOM 544 C CA . LEU A 1 69 ? -0.735 -6.238 1.399 1.00 92.88 69 LEU A CA 1
ATOM 545 C C . LEU A 1 69 ? 0.589 -6.998 1.575 1.00 92.88 69 LEU A C 1
ATOM 547 O O . LEU A 1 69 ? 1.647 -6.494 1.196 1.00 92.88 69 LEU A O 1
ATOM 551 N N . LYS A 1 70 ? 0.543 -8.230 2.100 1.00 91.94 70 LYS A N 1
ATOM 552 C CA . LYS A 1 70 ? 1.722 -9.102 2.223 1.00 91.94 70 LYS A CA 1
ATOM 553 C C . LYS A 1 70 ? 2.255 -9.521 0.851 1.00 91.94 70 LYS A C 1
ATOM 555 O O . LYS A 1 70 ? 3.464 -9.472 0.640 1.00 91.94 70 LYS A O 1
ATOM 560 N N . ALA A 1 71 ? 1.372 -9.889 -0.078 1.00 92.12 71 ALA A N 1
ATOM 561 C CA . ALA A 1 71 ? 1.735 -10.204 -1.460 1.00 92.12 71 ALA A CA 1
ATOM 562 C C . ALA A 1 71 ? 2.351 -8.989 -2.179 1.00 92.12 71 ALA A C 1
ATOM 564 O O . ALA A 1 71 ? 3.331 -9.135 -2.908 1.00 92.12 71 ALA A O 1
ATOM 565 N N . MET A 1 72 ? 1.848 -7.777 -1.915 1.00 92.06 72 MET A N 1
ATOM 566 C CA . MET A 1 72 ? 2.446 -6.539 -2.428 1.00 92.06 72 MET A CA 1
ATOM 567 C C . MET A 1 72 ? 3.859 -6.303 -1.890 1.00 92.06 72 MET A C 1
ATOM 569 O O . MET A 1 72 ? 4.763 -5.974 -2.656 1.00 92.06 72 MET A O 1
ATOM 573 N N . GLY A 1 73 ? 4.076 -6.515 -0.588 1.00 88.56 73 GLY A N 1
ATOM 574 C CA . GLY A 1 73 ? 5.400 -6.389 0.029 1.00 88.56 73 GLY A CA 1
ATOM 575 C C . GLY A 1 73 ? 6.431 -7.386 -0.515 1.00 88.56 73 GLY A C 1
ATOM 576 O O . GLY A 1 73 ? 7.616 -7.068 -0.555 1.00 88.56 73 GLY A O 1
ATOM 577 N N . LYS A 1 74 ? 5.982 -8.563 -0.971 1.00 89.50 74 LYS A N 1
ATOM 578 C CA . LYS A 1 74 ? 6.819 -9.584 -1.627 1.00 89.50 74 LYS A CA 1
ATOM 579 C C . LYS A 1 74 ? 7.044 -9.345 -3.124 1.00 89.50 74 LYS A C 1
ATOM 581 O O . LYS A 1 74 ? 7.903 -9.989 -3.712 1.00 89.50 74 LYS A O 1
ATOM 586 N N . GLY A 1 75 ? 6.288 -8.436 -3.743 1.00 86.50 75 GLY A N 1
ATOM 587 C CA . GLY A 1 75 ? 6.312 -8.211 -5.193 1.00 86.50 75 GLY A CA 1
ATOM 588 C C . GLY A 1 75 ? 5.461 -9.197 -6.007 1.00 86.50 75 GLY A C 1
ATOM 589 O O . GLY A 1 75 ? 5.465 -9.147 -7.242 1.00 86.50 75 GLY A O 1
ATOM 590 N N . ASP A 1 76 ? 4.692 -10.063 -5.345 1.00 88.06 76 ASP A N 1
ATOM 591 C CA . ASP A 1 76 ? 3.766 -10.996 -5.995 1.00 88.06 76 ASP A CA 1
ATOM 592 C C . ASP A 1 76 ? 2.583 -10.236 -6.610 1.00 88.06 76 ASP A C 1
ATOM 594 O O . ASP A 1 76 ? 2.194 -10.506 -7.749 1.00 88.06 76 ASP A O 1
ATOM 598 N N . LEU A 1 77 ? 2.099 -9.211 -5.899 1.00 90.25 77 LEU A N 1
ATOM 599 C CA . LEU A 1 77 ? 0.994 -8.341 -6.299 1.00 90.25 77 LEU A CA 1
ATOM 600 C C . LEU A 1 77 ? 1.474 -6.897 -6.505 1.00 90.25 77 LEU A C 1
ATOM 602 O O . LEU A 1 77 ? 2.285 -6.381 -5.739 1.00 90.25 77 LEU A O 1
ATOM 606 N N . SER A 1 78 ? 0.971 -6.214 -7.530 1.00 91.19 78 SER A N 1
ATOM 607 C CA . SER A 1 78 ? 1.310 -4.805 -7.757 1.00 91.19 78 SER A CA 1
ATOM 608 C C . SER A 1 78 ? 0.585 -3.881 -6.781 1.00 91.19 78 SER A C 1
ATOM 610 O O . SER A 1 78 ? -0.577 -4.097 -6.444 1.00 91.19 78 SER A O 1
ATOM 612 N N . TYR A 1 79 ? 1.235 -2.784 -6.392 1.00 92.50 79 TYR A N 1
ATOM 613 C CA . TYR A 1 79 ? 0.554 -1.693 -5.692 1.00 92.50 79 TYR A CA 1
ATOM 614 C C . TYR A 1 79 ? -0.421 -0.955 -6.635 1.00 92.50 79 TYR A C 1
ATOM 616 O O . TYR A 1 79 ? -0.149 -0.856 -7.840 1.00 92.50 79 TYR A O 1
ATOM 624 N N . PRO A 1 80 ? -1.527 -0.392 -6.114 1.00 93.81 80 PRO A N 1
ATOM 625 C CA . PRO A 1 80 ? -2.380 0.520 -6.874 1.00 93.81 80 PRO A CA 1
ATOM 626 C C . PRO A 1 80 ? -1.668 1.856 -7.115 1.00 93.81 80 PRO A C 1
ATOM 628 O O . PRO A 1 80 ? -0.687 2.191 -6.445 1.00 93.81 80 PRO A O 1
ATOM 631 N N . ARG A 1 81 ? -2.178 2.674 -8.041 1.00 93.19 81 ARG A N 1
ATOM 632 C CA . ARG A 1 81 ? -1.697 4.058 -8.190 1.00 93.19 81 ARG A CA 1
ATOM 633 C C . ARG A 1 81 ? -2.189 4.906 -7.014 1.00 93.19 81 ARG A C 1
ATOM 635 O O . ARG A 1 81 ? -3.321 4.747 -6.567 1.00 93.19 81 ARG A O 1
ATOM 642 N N . TRP A 1 82 ? -1.399 5.892 -6.575 1.00 92.44 82 TRP A N 1
ATOM 643 C CA . TRP A 1 82 ? -1.815 6.806 -5.493 1.00 92.44 82 TRP A CA 1
ATOM 644 C C . TRP A 1 82 ? -3.142 7.525 -5.791 1.00 92.44 82 TRP A C 1
ATOM 646 O O . TRP A 1 82 ? -4.014 7.624 -4.933 1.00 92.44 82 TRP 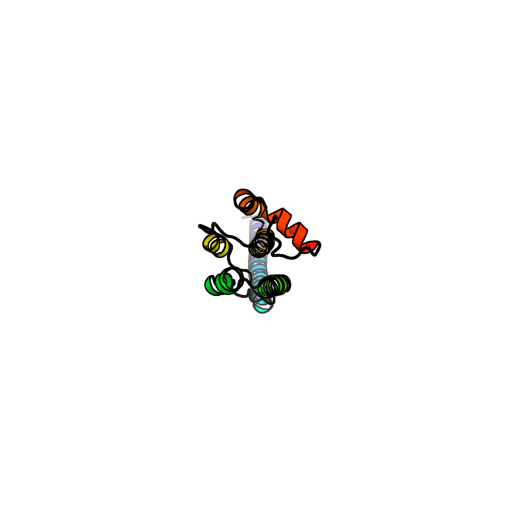A O 1
ATOM 656 N N . ARG A 1 83 ? -3.340 7.945 -7.046 1.00 92.25 83 ARG A N 1
ATOM 657 C CA . ARG A 1 83 ? -4.607 8.509 -7.542 1.00 92.25 83 ARG A CA 1
ATOM 658 C C . ARG A 1 83 ? -5.813 7.612 -7.243 1.00 92.25 83 ARG A C 1
ATOM 660 O O . ARG A 1 83 ? -6.877 8.128 -6.920 1.00 92.25 83 ARG A O 1
ATOM 667 N N . ASP A 1 84 ? -5.659 6.300 -7.383 1.00 93.44 84 ASP A N 1
ATOM 668 C CA . ASP A 1 84 ? -6.749 5.337 -7.219 1.00 93.44 84 ASP A CA 1
ATOM 669 C C . ASP A 1 84 ? -7.076 5.125 -5.736 1.00 93.44 84 ASP A C 1
ATOM 671 O O . ASP A 1 84 ? -8.249 5.028 -5.373 1.00 93.44 84 ASP A O 1
ATOM 675 N N . VAL A 1 85 ? -6.057 5.190 -4.869 1.00 91.94 85 VAL A N 1
ATOM 676 C CA . VAL A 1 85 ? -6.218 5.246 -3.406 1.00 91.94 85 VAL A CA 1
ATOM 677 C C . VAL A 1 85 ? -7.027 6.477 -3.004 1.00 91.94 85 VAL A C 1
ATOM 679 O O . VAL A 1 85 ? -8.040 6.352 -2.318 1.00 91.94 85 VAL A O 1
ATOM 682 N N . LEU A 1 86 ? -6.627 7.660 -3.481 1.00 90.44 86 LEU A N 1
ATOM 683 C CA . LEU A 1 86 ? -7.348 8.904 -3.210 1.00 90.44 86 LEU A CA 1
ATOM 684 C C . LEU A 1 86 ? -8.779 8.857 -3.740 1.00 90.44 86 LEU A C 1
ATOM 686 O O . LEU A 1 86 ? -9.700 9.263 -3.040 1.00 90.44 86 LEU A O 1
ATOM 690 N N . ARG A 1 87 ? -8.975 8.337 -4.958 1.00 91.88 87 ARG A N 1
ATOM 691 C CA . ARG A 1 87 ? -10.297 8.195 -5.577 1.00 91.88 87 ARG A CA 1
ATOM 692 C C . ARG A 1 87 ? -11.221 7.327 -4.731 1.00 91.88 87 ARG A C 1
ATOM 694 O O . ARG A 1 87 ? -12.380 7.692 -4.567 1.00 91.88 87 ARG A O 1
ATOM 701 N N . LEU A 1 88 ? -10.725 6.208 -4.201 1.00 90.44 88 LEU A N 1
ATOM 702 C CA . LEU A 1 88 ? -11.531 5.289 -3.397 1.00 90.44 88 LEU A CA 1
ATOM 703 C C . LEU A 1 88 ? -12.031 5.942 -2.100 1.00 90.44 88 LEU A C 1
ATOM 705 O O . LEU A 1 88 ? -13.187 5.768 -1.723 1.00 90.44 88 LEU A O 1
ATOM 709 N N . TYR A 1 89 ? -11.187 6.744 -1.451 1.00 86.81 89 TYR A N 1
ATOM 710 C CA . TYR A 1 89 ? -11.499 7.332 -0.146 1.00 86.81 89 TYR A CA 1
ATOM 711 C C . TYR A 1 89 ? -11.901 8.815 -0.192 1.00 86.81 89 TYR A C 1
ATOM 713 O O . TYR A 1 89 ? -12.068 9.435 0.858 1.00 86.81 89 TYR A O 1
ATOM 721 N N . LYS A 1 90 ? -12.096 9.394 -1.388 1.00 83.81 90 LYS A N 1
ATOM 722 C CA . LYS A 1 90 ? -12.375 10.831 -1.570 1.00 83.81 90 LYS A CA 1
ATOM 723 C C . LYS A 1 90 ? -13.658 11.308 -0.878 1.00 83.81 90 LYS A C 1
ATOM 725 O O . LYS A 1 90 ? -13.670 12.432 -0.391 1.00 83.81 90 LYS A O 1
ATOM 730 N N . ASN A 1 91 ? -14.690 10.472 -0.814 1.00 77.56 91 ASN A N 1
ATOM 731 C CA . ASN A 1 91 ? -15.994 10.804 -0.220 1.00 77.56 91 ASN A CA 1
ATOM 732 C C . ASN A 1 91 ? -16.458 9.703 0.752 1.00 77.56 91 ASN A C 1
ATOM 734 O O . ASN A 1 91 ? -17.644 9.417 0.858 1.00 77.56 91 ASN A O 1
ATOM 738 N N . SER A 1 92 ? -15.513 8.979 1.352 1.00 76.94 92 SER A N 1
ATOM 739 C CA . SER A 1 92 ? -15.831 7.835 2.203 1.00 76.94 92 SER A CA 1
ATOM 740 C C . SER A 1 92 ? -15.885 8.263 3.663 1.00 76.94 92 SER A C 1
ATOM 742 O O . SER A 1 92 ? -14.835 8.437 4.274 1.00 76.94 92 SER A O 1
ATOM 744 N N . ASP A 1 93 ? -17.095 8.379 4.210 1.00 66.38 93 ASP A N 1
ATOM 745 C CA . ASP A 1 93 ? -17.309 8.767 5.615 1.00 66.38 93 ASP A CA 1
ATOM 746 C C . ASP A 1 93 ? -17.151 7.579 6.577 1.00 66.38 93 ASP A C 1
ATOM 748 O O . ASP A 1 93 ? -16.756 7.736 7.729 1.00 66.38 93 ASP A O 1
ATOM 752 N N . ALA A 1 94 ? -17.383 6.363 6.076 1.00 74.56 94 ALA A N 1
ATOM 753 C CA . ALA A 1 94 ? -17.140 5.119 6.794 1.00 74.56 94 ALA A CA 1
ATOM 754 C C . ALA A 1 94 ? -15.927 4.390 6.196 1.00 74.56 94 ALA A C 1
ATOM 756 O O . ALA A 1 94 ? -15.948 3.942 5.040 1.00 74.56 94 ALA A O 1
ATOM 757 N N . ILE A 1 95 ? -14.865 4.291 6.995 1.00 83.06 95 ILE A N 1
ATOM 758 C CA . ILE A 1 95 ? -13.651 3.520 6.716 1.00 83.06 95 ILE A CA 1
ATOM 759 C C . ILE A 1 95 ? -13.438 2.584 7.904 1.00 83.06 95 ILE A C 1
ATOM 761 O O . ILE A 1 95 ? -13.369 3.028 9.051 1.00 83.06 95 ILE A O 1
ATOM 765 N N . SER A 1 96 ? -13.366 1.285 7.635 1.00 84.06 96 SER A N 1
ATOM 766 C CA . SER A 1 96 ? -13.103 0.269 8.654 1.00 84.06 96 SER A CA 1
ATOM 767 C C . SER A 1 96 ? -11.655 0.349 9.169 1.00 84.06 96 SER A C 1
ATOM 769 O O . SER A 1 96 ? -10.762 0.813 8.452 1.00 84.06 96 SER A O 1
ATOM 771 N N . PRO A 1 97 ? -11.353 -0.124 10.395 1.00 84.75 97 PRO A N 1
ATOM 772 C CA . PRO A 1 97 ? -9.984 -0.075 10.911 1.00 84.75 97 PRO A CA 1
ATOM 773 C C . PRO A 1 97 ? -8.987 -0.868 10.051 1.00 84.75 97 PRO A C 1
ATOM 775 O O . PRO A 1 97 ? -7.835 -0.454 9.900 1.00 84.75 97 PRO A O 1
ATOM 778 N N . ILE A 1 98 ? -9.428 -1.934 9.376 1.00 87.12 98 ILE A N 1
ATOM 779 C CA . ILE A 1 98 ? -8.573 -2.643 8.422 1.00 87.12 98 ILE A CA 1
ATOM 780 C C . ILE A 1 98 ? -8.297 -1.854 7.130 1.00 87.12 98 ILE A C 1
ATOM 782 O O . ILE A 1 98 ? -7.197 -1.935 6.579 1.00 87.12 98 ILE A O 1
ATOM 786 N N . GLU A 1 99 ? -9.242 -1.039 6.661 1.00 88.62 99 GLU A N 1
ATOM 787 C CA . GLU A 1 99 ? -8.998 -0.125 5.542 1.00 88.62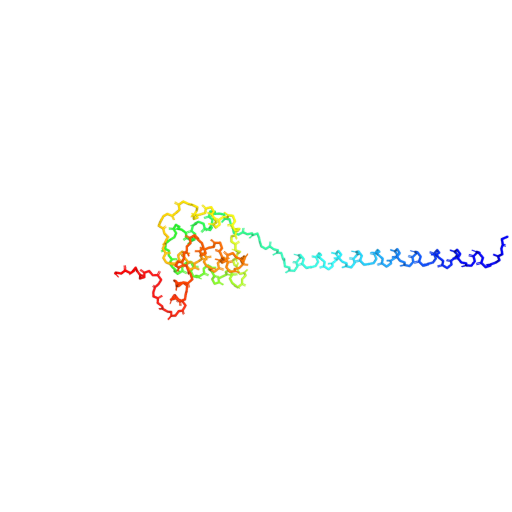 99 GLU A CA 1
ATOM 788 C C . GLU A 1 99 ? -7.962 0.939 5.924 1.00 88.62 99 GLU A C 1
ATOM 790 O O . GLU A 1 99 ? -7.044 1.190 5.143 1.00 88.62 99 GLU A O 1
ATOM 795 N N . TYR A 1 100 ? -8.023 1.496 7.143 1.00 88.31 100 TYR A N 1
ATOM 796 C CA . TYR A 1 100 ? -6.984 2.403 7.652 1.00 88.31 100 TYR A CA 1
ATOM 797 C C . TYR A 1 100 ? -5.599 1.742 7.646 1.00 88.31 100 TYR A C 1
ATOM 799 O O . TYR A 1 100 ? -4.629 2.332 7.170 1.00 88.31 100 TYR A O 1
ATOM 807 N N . TYR A 1 101 ? -5.505 0.488 8.089 1.00 88.75 101 TYR A N 1
ATOM 808 C CA . TYR A 1 101 ? -4.261 -0.281 8.014 1.00 88.75 101 TYR A CA 1
ATOM 809 C C . TYR A 1 101 ? -3.723 -0.392 6.579 1.00 88.75 101 TYR A C 1
ATOM 811 O O . TYR A 1 101 ? -2.538 -0.135 6.336 1.00 88.75 101 TYR A O 1
ATOM 819 N N . GLY A 1 102 ? -4.593 -0.712 5.617 1.00 90.81 102 GLY A N 1
ATOM 820 C CA . GLY A 1 102 ? -4.226 -0.783 4.203 1.00 90.81 102 GLY A CA 1
ATOM 821 C C . GLY A 1 102 ? -3.775 0.559 3.629 1.00 90.81 102 GLY A C 1
ATOM 822 O O . GLY A 1 102 ? -2.717 0.630 2.999 1.00 90.81 102 GLY A O 1
ATOM 823 N N . ILE A 1 103 ? -4.522 1.635 3.904 1.00 91.69 103 ILE A N 1
ATOM 824 C CA . ILE A 1 103 ? -4.178 3.003 3.487 1.00 91.69 103 ILE A CA 1
ATOM 825 C C . ILE A 1 103 ? -2.794 3.381 4.014 1.00 91.69 103 ILE A C 1
ATOM 827 O O . ILE A 1 103 ? -1.972 3.883 3.248 1.00 91.69 103 ILE A O 1
ATOM 831 N N . TRP A 1 104 ? -2.513 3.118 5.293 1.00 92.62 104 TRP A N 1
ATOM 832 C CA . TRP A 1 104 ? -1.232 3.458 5.909 1.00 92.62 104 TRP A CA 1
ATOM 833 C C . TRP A 1 104 ? -0.055 2.755 5.232 1.00 92.62 104 TRP A C 1
ATOM 835 O O . TRP A 1 104 ? 0.938 3.396 4.886 1.00 92.62 104 TRP A O 1
ATOM 845 N N . ILE A 1 105 ? -0.161 1.443 5.000 1.00 92.00 105 ILE A N 1
ATOM 846 C CA . ILE A 1 105 ? 0.907 0.669 4.351 1.00 92.00 105 ILE A CA 1
ATOM 847 C C . ILE A 1 105 ? 1.164 1.171 2.931 1.00 92.00 105 ILE A C 1
ATOM 849 O O . ILE A 1 105 ? 2.320 1.363 2.542 1.00 92.00 105 ILE A O 1
ATOM 853 N N . ILE A 1 106 ? 0.101 1.425 2.168 1.00 92.88 106 ILE A N 1
ATOM 854 C CA . ILE A 1 106 ? 0.229 1.946 0.807 1.00 92.88 106 ILE A CA 1
ATOM 855 C C . ILE A 1 106 ? 0.829 3.361 0.836 1.00 92.88 106 ILE A C 1
ATOM 857 O O . ILE A 1 106 ? 1.741 3.658 0.068 1.00 92.88 106 ILE A O 1
ATOM 861 N N . ALA A 1 107 ? 0.410 4.222 1.763 1.00 93.19 107 ALA A N 1
ATOM 862 C CA . ALA A 1 107 ? 0.953 5.571 1.897 1.00 93.19 107 ALA A CA 1
ATOM 863 C C . ALA A 1 107 ? 2.449 5.579 2.230 1.00 93.19 107 ALA A C 1
ATOM 865 O O . ALA A 1 107 ? 3.192 6.355 1.628 1.00 93.19 107 ALA A O 1
ATOM 866 N N . ARG A 1 108 ? 2.916 4.673 3.100 1.00 93.00 108 ARG A N 1
ATOM 867 C CA . ARG A 1 108 ? 4.352 4.501 3.381 1.00 93.00 108 ARG A CA 1
ATOM 868 C C . ARG A 1 108 ? 5.149 4.140 2.133 1.00 93.00 108 ARG A C 1
ATOM 870 O O . ARG A 1 108 ? 6.229 4.679 1.905 1.00 93.00 108 ARG A O 1
ATOM 877 N N . ARG A 1 109 ? 4.602 3.273 1.274 1.00 91.75 109 ARG A N 1
ATOM 878 C CA . ARG A 1 109 ? 5.243 2.903 0.001 1.00 91.75 109 ARG A CA 1
ATOM 879 C C . ARG A 1 109 ? 5.441 4.107 -0.928 1.00 91.75 109 ARG A C 1
ATOM 881 O O . ARG A 1 109 ? 6.435 4.138 -1.661 1.00 91.75 109 ARG A O 1
ATOM 888 N N . PHE A 1 110 ? 4.512 5.065 -0.899 1.00 91.62 110 PHE A N 1
ATOM 889 C CA . PHE A 1 110 ? 4.514 6.273 -1.732 1.00 91.62 110 PHE A CA 1
ATOM 890 C C . PHE A 1 110 ? 5.073 7.527 -1.037 1.00 91.62 110 PHE A C 1
ATOM 892 O O . PHE A 1 110 ? 5.126 8.576 -1.676 1.00 91.62 110 PHE A O 1
ATOM 899 N N . LYS A 1 111 ? 5.518 7.438 0.226 1.00 93.19 111 LYS A N 1
ATOM 900 C CA . LYS A 1 111 ? 5.960 8.583 1.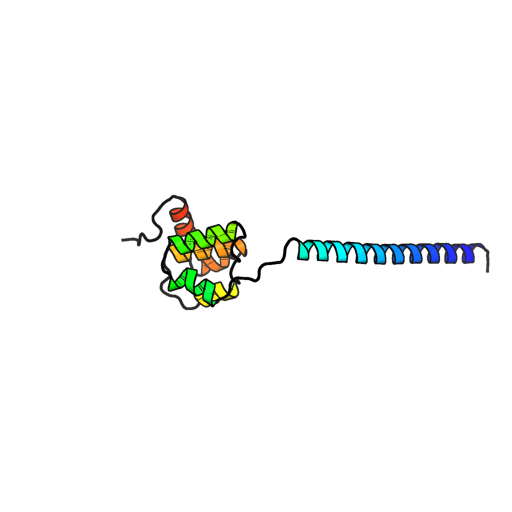049 1.00 93.19 111 LYS A CA 1
ATOM 901 C C . LYS A 1 111 ? 4.868 9.659 1.218 1.00 93.19 111 LYS A C 1
ATOM 903 O O . LYS A 1 111 ? 5.120 10.857 1.082 1.00 93.19 111 LYS A O 1
ATOM 908 N N . LYS A 1 112 ? 3.624 9.216 1.432 1.00 94.00 112 LYS A N 1
ATOM 909 C CA . LYS A 1 112 ? 2.406 10.045 1.531 1.00 94.00 112 LYS A CA 1
ATOM 910 C C . LYS A 1 112 ? 1.781 10.065 2.928 1.00 94.00 112 LYS A C 1
ATOM 912 O O . LYS A 1 112 ? 0.618 10.417 3.090 1.00 94.00 112 LYS A O 1
ATOM 917 N N . GLU A 1 113 ? 2.544 9.722 3.959 1.00 92.06 113 GLU A N 1
ATOM 918 C CA . GLU A 1 113 ? 2.061 9.598 5.337 1.00 92.06 113 GLU A CA 1
ATOM 919 C C . GLU A 1 113 ? 1.457 10.903 5.863 1.00 92.06 113 GLU A C 1
ATOM 921 O O . GLU A 1 113 ? 0.385 10.880 6.459 1.00 92.06 113 GLU A O 1
ATOM 926 N N . LYS A 1 114 ? 2.097 12.051 5.593 1.00 91.25 114 LYS A N 1
ATOM 927 C CA . LYS A 1 114 ? 1.584 13.369 6.008 1.00 91.25 114 LYS A CA 1
ATOM 928 C C . LYS A 1 114 ? 0.200 13.663 5.414 1.00 91.25 114 LYS A C 1
ATOM 930 O O . LYS A 1 114 ? -0.677 14.129 6.130 1.00 91.25 114 LYS A O 1
ATOM 935 N N . GLU A 1 115 ? 0.008 13.350 4.132 1.00 90.38 115 GLU A N 1
ATOM 936 C CA . GLU A 1 115 ? -1.259 13.535 3.406 1.00 90.38 115 GLU A CA 1
ATOM 937 C C . GLU A 1 115 ? -2.364 12.647 3.997 1.00 90.38 115 GLU A C 1
ATOM 939 O O . GLU A 1 115 ? -3.496 13.086 4.189 1.00 90.38 115 GLU A O 1
ATOM 944 N N . VAL A 1 116 ? -2.019 11.411 4.369 1.00 89.06 116 VAL A N 1
ATOM 945 C CA . VAL A 1 116 ? -2.952 10.499 5.039 1.00 89.06 116 VAL A CA 1
ATOM 946 C C . VAL A 1 116 ? -3.301 10.967 6.441 1.00 89.06 116 VAL A C 1
ATOM 948 O O . VAL A 1 116 ? -4.473 10.932 6.780 1.00 89.06 116 VAL A O 1
ATOM 951 N N . LEU A 1 117 ? -2.343 11.423 7.251 1.00 88.50 117 LEU A N 1
ATOM 952 C CA . LEU A 1 117 ? -2.623 11.864 8.624 1.00 88.50 117 LEU A CA 1
ATOM 953 C C . LEU A 1 117 ? -3.500 13.114 8.684 1.00 88.50 117 LEU A C 1
ATOM 955 O O . LEU A 1 117 ? -4.327 13.219 9.583 1.00 88.50 117 LEU A O 1
ATOM 959 N N . GLN A 1 118 ? -3.358 14.031 7.723 1.00 88.56 118 GLN A N 1
ATOM 960 C CA . GLN A 1 118 ? -4.232 15.205 7.625 1.00 88.56 118 GLN A CA 1
ATOM 961 C C . GLN A 1 118 ? -5.698 14.813 7.416 1.00 88.56 118 GLN A C 1
ATOM 963 O O . GLN A 1 118 ? -6.597 15.465 7.935 1.00 88.56 118 GLN A O 1
ATOM 968 N N . ARG A 1 119 ? -5.938 13.744 6.653 1.00 83.50 119 ARG A N 1
ATOM 969 C CA . ARG A 1 119 ? -7.282 13.283 6.297 1.00 83.50 119 ARG A CA 1
ATOM 970 C C . ARG A 1 119 ? -7.831 12.224 7.257 1.00 83.50 119 ARG A C 1
ATOM 972 O O . ARG A 1 119 ? -9.031 12.152 7.487 1.00 83.50 119 ARG A O 1
ATOM 979 N N . PHE A 1 120 ? -6.947 11.396 7.793 1.00 85.38 120 PHE A N 1
ATOM 980 C CA . PHE A 1 120 ? -7.223 10.206 8.585 1.00 85.38 120 PHE A CA 1
ATOM 981 C C . PHE A 1 120 ? -6.261 10.163 9.785 1.00 85.38 120 PHE A C 1
ATOM 983 O O . PHE A 1 120 ? -5.311 9.373 9.795 1.00 85.38 120 PHE A O 1
ATOM 990 N N . PRO A 1 121 ? -6.480 10.997 10.817 1.00 82.75 121 PRO A N 1
ATOM 991 C CA . PRO A 1 121 ? -5.533 11.159 11.925 1.00 82.75 121 PRO A CA 1
ATOM 992 C C . PRO A 1 121 ? -5.297 9.862 12.715 1.00 82.75 121 PRO A C 1
ATOM 994 O O . PRO A 1 121 ? -4.187 9.593 13.167 1.00 82.75 121 PRO A O 1
ATOM 997 N N . ASN A 1 122 ? -6.307 8.991 12.797 1.00 83.06 122 ASN A N 1
ATOM 998 C CA . ASN A 1 122 ? -6.241 7.730 13.546 1.00 83.06 122 ASN A CA 1
ATOM 999 C C . ASN A 1 122 ? -5.497 6.599 12.805 1.00 83.06 122 ASN A C 1
ATOM 1001 O O . ASN A 1 122 ? -5.268 5.529 13.370 1.00 83.06 122 ASN A O 1
ATOM 1005 N N . CYS A 1 123 ? -5.112 6.815 11.544 1.00 84.81 123 CYS A N 1
ATOM 1006 C CA . CYS A 1 123 ? -4.574 5.783 10.655 1.00 84.81 123 CYS A CA 1
ATOM 1007 C C . CYS A 1 123 ? -3.279 5.146 11.200 1.00 84.81 123 CYS A C 1
ATOM 1009 O O . CYS A 1 123 ? -3.123 3.923 11.208 1.00 84.81 123 CYS A O 1
ATOM 1011 N N . GLN A 1 124 ? -2.378 5.966 11.751 1.00 86.31 124 GLN A N 1
ATOM 1012 C CA . GLN A 1 124 ? -1.121 5.492 12.338 1.00 86.31 124 GLN A CA 1
ATOM 1013 C C . GLN A 1 124 ? -1.329 4.715 13.645 1.00 86.31 124 GLN A C 1
ATOM 1015 O O . GLN A 1 124 ? -0.615 3.742 13.900 1.00 86.31 124 GLN A O 1
ATOM 1020 N N . GLU A 1 125 ? -2.275 5.131 14.487 1.00 85.75 125 GLU A N 1
ATOM 1021 C CA . GLU A 1 125 ? -2.568 4.423 15.736 1.00 85.75 125 GLU A CA 1
ATOM 1022 C C . GLU A 1 125 ? -3.169 3.048 15.471 1.00 85.75 125 GLU A C 1
ATOM 1024 O O . GLU A 1 125 ? -2.699 2.059 16.033 1.00 85.75 125 GLU A O 1
ATOM 1029 N N . ILE A 1 126 ? -4.160 2.976 14.579 1.00 83.50 126 ILE A N 1
ATOM 1030 C CA . ILE A 1 126 ? -4.807 1.722 14.181 1.00 83.50 126 ILE A CA 1
ATOM 1031 C C . ILE A 1 126 ? -3.768 0.750 13.610 1.00 83.50 126 ILE A C 1
ATOM 1033 O O . ILE A 1 126 ? -3.733 -0.419 13.992 1.00 83.50 126 ILE A O 1
ATOM 1037 N N . TYR A 1 127 ? -2.847 1.245 12.778 1.00 84.81 127 TYR A N 1
ATOM 1038 C CA . TYR A 1 127 ? -1.727 0.451 12.281 1.00 84.81 127 TYR A CA 1
ATOM 1039 C C . TYR A 1 127 ? -0.860 -0.134 13.406 1.00 84.81 127 TYR A C 1
ATOM 1041 O O . TYR A 1 127 ? -0.553 -1.327 13.394 1.00 84.81 127 TYR A O 1
ATOM 1049 N N . LYS A 1 128 ? -0.477 0.687 14.396 1.00 86.12 128 LYS A N 1
ATOM 1050 C CA . LYS A 1 128 ? 0.332 0.228 15.537 1.00 86.12 128 LYS A CA 1
ATOM 1051 C C . LYS A 1 128 ? -0.397 -0.843 16.353 1.00 86.12 128 LYS A C 1
ATOM 1053 O O . LYS A 1 128 ? 0.252 -1.786 16.792 1.00 86.12 128 LYS A O 1
ATOM 1058 N N . ARG A 1 129 ? -1.711 -0.709 16.547 1.00 83.94 129 ARG A N 1
ATOM 1059 C CA . ARG A 1 129 ? -2.537 -1.679 17.288 1.00 83.94 129 ARG A CA 1
ATOM 1060 C C . ARG A 1 129 ? -2.633 -3.022 16.569 1.00 83.94 129 ARG A C 1
ATOM 1062 O O . ARG A 1 1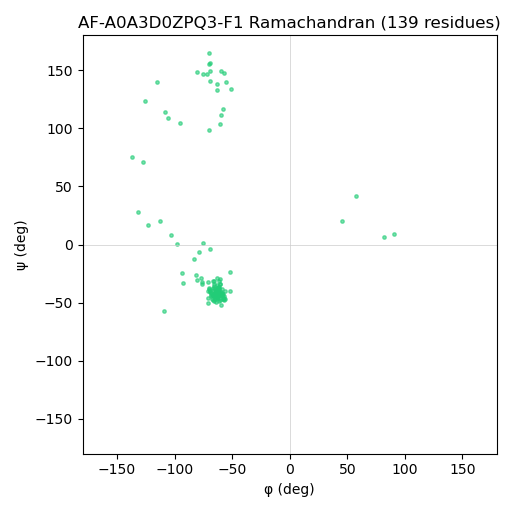29 ? -2.350 -4.055 17.166 1.00 83.94 129 ARG A O 1
ATOM 1069 N N . ILE A 1 130 ? -2.919 -3.006 15.267 1.00 82.50 130 ILE A N 1
ATOM 1070 C CA . ILE A 1 130 ? -3.026 -4.232 14.460 1.00 82.50 130 ILE A CA 1
ATOM 1071 C C . ILE A 1 130 ? -1.694 -4.995 14.425 1.00 82.50 130 ILE A C 1
ATOM 1073 O O . ILE A 1 130 ? -1.680 -6.216 14.541 1.00 82.50 130 ILE A O 1
ATOM 1077 N N . ILE A 1 131 ? -0.554 -4.297 14.347 1.00 79.69 131 ILE A N 1
ATOM 1078 C CA . ILE A 1 131 ? 0.768 -4.949 14.421 1.00 79.69 131 ILE A CA 1
ATOM 1079 C C . ILE A 1 131 ? 1.044 -5.570 15.793 1.00 79.69 131 ILE A C 1
ATOM 1081 O O . ILE A 1 131 ? 1.720 -6.591 15.869 1.00 79.69 131 ILE A O 1
ATOM 1085 N N . LYS A 1 132 ? 0.514 -4.983 16.869 1.00 83.00 132 LYS A N 1
ATOM 1086 C CA . LYS A 1 132 ? 0.614 -5.532 18.230 1.00 83.00 132 LYS A CA 1
ATOM 1087 C C . LYS A 1 132 ? -0.316 -6.730 18.474 1.00 83.00 132 LYS A C 1
ATOM 1089 O O . LYS A 1 132 ? -0.312 -7.266 19.575 1.00 83.00 132 LYS A O 1
ATOM 1094 N N . GLY A 1 133 ? -1.082 -7.158 17.468 1.00 75.00 133 GLY A N 1
ATOM 1095 C CA . GLY A 1 133 ? -1.973 -8.315 17.552 1.00 75.00 133 GLY A CA 1
ATOM 1096 C C . GLY A 1 133 ? -3.396 -7.987 18.005 1.00 75.00 133 GLY A C 1
ATOM 1097 O O . GLY A 1 133 ? -4.172 -8.906 18.252 1.00 75.00 133 GLY A O 1
ATOM 1098 N N . GLU A 1 134 ? -3.772 -6.706 18.101 1.00 77.75 134 GLU A N 1
ATOM 1099 C CA . GLU A 1 134 ? -5.165 -6.343 18.372 1.00 77.75 134 GLU A CA 1
ATOM 1100 C C . GLU A 1 134 ? -6.064 -6.676 17.167 1.00 77.75 134 GLU A C 1
ATOM 1102 O O . GLU A 1 134 ? -5.665 -6.461 16.015 1.00 77.75 134 GLU A O 1
ATOM 1107 N N . PRO A 1 135 ? -7.292 -7.179 17.398 1.00 73.00 135 PRO A N 1
ATOM 1108 C CA . PRO A 1 135 ? -8.185 -7.550 16.314 1.00 73.00 135 PRO A CA 1
ATOM 1109 C C . PRO A 1 135 ? -8.563 -6.322 15.464 1.00 73.00 135 PRO A C 1
ATOM 1111 O O . PRO A 1 135 ? -8.974 -5.291 16.004 1.00 73.00 135 PRO A O 1
ATOM 1114 N N . PRO A 1 136 ? -8.498 -6.430 14.125 1.00 64.69 136 PRO A N 1
ATOM 1115 C CA . PRO A 1 136 ? -8.604 -5.295 13.207 1.00 64.69 136 PRO A CA 1
ATOM 1116 C C . PRO A 1 136 ? -9.996 -4.652 13.124 1.00 64.69 136 PRO A C 1
ATOM 1118 O O . PRO A 1 136 ? -10.141 -3.657 12.430 1.00 64.69 136 PRO A O 1
ATOM 1121 N N . ASN A 1 137 ? -11.010 -5.195 13.805 1.00 64.50 137 ASN A N 1
ATOM 1122 C CA . ASN A 1 137 ? -12.385 -4.680 13.802 1.00 64.50 137 ASN A CA 1
ATOM 1123 C C . ASN A 1 137 ? -12.914 -4.343 15.204 1.00 64.50 137 ASN A C 1
ATOM 1125 O O . ASN A 1 137 ? -14.122 -4.200 15.368 1.00 64.50 137 ASN A O 1
ATOM 1129 N N . LYS A 1 138 ? -12.054 -4.202 16.221 1.00 56.84 138 LYS A N 1
ATOM 1130 C CA . LYS A 1 138 ? -12.517 -3.710 17.525 1.00 56.84 138 LYS A CA 1
ATOM 1131 C C . LYS A 1 138 ? -12.877 -2.226 17.403 1.00 56.84 138 LYS A C 1
ATOM 1133 O O . LYS A 1 138 ? -12.006 -1.356 17.388 1.00 56.84 138 LYS A O 1
ATOM 1138 N N . THR A 1 139 ? -14.165 -1.947 17.241 1.00 47.78 139 THR A N 1
ATOM 1139 C CA . THR A 1 139 ? -14.737 -0.610 17.396 1.00 47.78 139 THR A CA 1
ATOM 1140 C C . THR A 1 139 ? -14.534 -0.195 18.856 1.00 47.78 139 THR A C 1
ATOM 1142 O O . THR A 1 139 ? -14.651 -1.036 19.745 1.00 47.78 139 THR A O 1
ATOM 1145 N N . ARG A 1 140 ? -14.153 1.064 19.113 1.00 46.25 140 ARG A N 1
ATOM 1146 C CA . ARG A 1 140 ? -14.245 1.619 20.472 1.00 46.25 140 ARG A CA 1
ATOM 1147 C C . ARG A 1 140 ? -15.724 1.544 20.868 1.00 46.25 140 ARG A C 1
ATOM 1149 O O . ARG A 1 140 ? -16.527 2.208 20.216 1.00 46.25 140 ARG A O 1
ATOM 1156 N N . GLU A 1 141 ? -16.052 0.693 21.835 1.00 35.94 141 GLU A N 1
ATOM 1157 C CA . GLU A 1 141 ? -17.170 0.958 22.749 1.00 35.94 141 GLU A CA 1
ATOM 1158 C C . GLU A 1 141 ? -16.854 2.219 23.561 1.00 35.94 141 GLU A C 1
ATOM 1160 O O . GLU A 1 141 ? 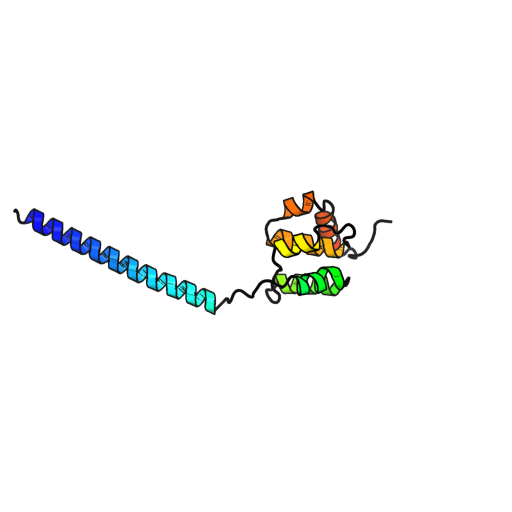-15.649 2.447 23.848 1.00 35.94 141 GLU A O 1
#

Solvent-accessible surface area (backbone atoms only — not comparable to full-atom values): 8120 Å² total; per-residue (Å²): 136,58,74,67,61,55,52,53,51,51,56,48,52,53,52,51,51,52,52,53,52,51,51,51,52,50,49,53,53,52,50,50,54,52,49,52,48,45,69,77,52,64,79,72,68,59,37,49,61,66,60,49,42,44,48,59,60,72,55,76,38,62,67,60,39,52,50,49,53,51,32,34,76,72,62,79,35,56,57,62,49,69,68,48,56,50,62,70,54,69,85,52,90,78,73,53,54,47,42,31,35,51,52,46,57,55,23,58,78,70,75,36,52,70,66,44,38,77,76,37,68,61,27,65,57,48,38,55,41,42,75,74,67,45,69,56,76,74,69,85,125